Protein AF-A0A2N5IAR0-F1 (afdb_monomer_lite)

Sequence (77 aa):
MKTLEQIIAEFSNEELKKGFEEIVEWRKTGILKVDGVVREAHKQFTVGANVMYPIHAMDTPFLFEISKRHYAEKEQN

Radius of gyration: 12.76 Å; chains: 1; bounding box: 26×28×35 Å

Foldseek 3Di:
DDDLLRLLLPDDPVLLVQQQVQVVVCVVPVDGDPPHSLVVSVCCCCVVVVDDDDSNVSVVSSVVSNVVVVVVVVVVD

Secondary structure (DSSP, 8-state):
---HHHHHHTS-HHHHHHHHHHHHHHHHHS---TT-HHHHHHHHHHHHHT----GGGTHHHHHHHHHHHHHHHHTT-

pLDDT: mean 91.05, std 9.63, range [44.16, 97.19]

Structure (mmCIF, N/CA/C/O backbone):
data_AF-A0A2N5IAR0-F1
#
_entry.id   AF-A0A2N5IAR0-F1
#
loop_
_atom_site.group_PDB
_atom_site.id
_atom_site.type_symbol
_atom_site.label_atom_id
_atom_site.label_alt_id
_atom_site.label_comp_id
_atom_site.label_asym_id
_atom_site.label_entity_id
_atom_site.label_seq_id
_atom_site.pdbx_PDB_ins_code
_atom_site.Cartn_x
_atom_site.Cartn_y
_atom_site.Cartn_z
_atom_site.occupancy
_atom_site.B_iso_or_equiv
_atom_site.auth_seq_id
_atom_site.auth_comp_id
_atom_site.auth_asym_id
_atom_site.auth_atom_id
_atom_site.pdbx_PDB_model_num
ATOM 1 N N . MET A 1 1 ? 17.648 9.251 -6.448 1.00 77.81 1 MET A N 1
ATOM 2 C CA . MET A 1 1 ? 16.700 8.127 -6.587 1.00 77.81 1 MET A CA 1
ATOM 3 C C . MET A 1 1 ? 15.909 8.053 -5.297 1.00 77.81 1 MET A C 1
ATOM 5 O O . MET A 1 1 ? 16.549 8.029 -4.253 1.00 77.81 1 MET A O 1
ATOM 9 N N . LYS A 1 2 ? 14.574 8.121 -5.351 1.00 84.44 2 LYS A N 1
ATOM 10 C CA . LYS A 1 2 ? 13.751 8.002 -4.139 1.00 84.44 2 LYS A CA 1
ATOM 11 C C . LYS A 1 2 ? 13.684 6.536 -3.709 1.00 84.44 2 LYS A C 1
ATOM 13 O O . LYS A 1 2 ? 13.629 5.658 -4.571 1.00 84.44 2 LYS A O 1
ATOM 18 N N . THR A 1 3 ? 13.711 6.273 -2.406 1.00 91.44 3 THR A N 1
ATOM 19 C CA . THR A 1 3 ? 13.401 4.939 -1.874 1.00 91.44 3 THR A CA 1
ATOM 20 C C . THR A 1 3 ? 11.898 4.676 -1.964 1.00 91.44 3 THR A C 1
ATOM 22 O O . THR A 1 3 ? 11.106 5.600 -2.166 1.00 91.44 3 THR A O 1
ATOM 25 N N . LEU A 1 4 ? 11.489 3.417 -1.811 1.00 92.25 4 LEU A N 1
ATOM 26 C CA . LEU A 1 4 ? 10.075 3.049 -1.830 1.00 92.25 4 LEU A CA 1
ATOM 27 C C . LEU A 1 4 ? 9.301 3.724 -0.686 1.00 92.25 4 LEU A C 1
ATOM 29 O O . LEU A 1 4 ? 8.197 4.220 -0.887 1.00 92.25 4 LEU A O 1
ATOM 33 N N . GLU A 1 5 ? 9.916 3.825 0.489 1.00 92.88 5 GLU A N 1
ATOM 34 C CA . GLU A 1 5 ? 9.359 4.521 1.649 1.00 92.88 5 GLU A CA 1
ATOM 35 C C . GLU A 1 5 ? 9.190 6.017 1.377 1.00 92.88 5 GLU A C 1
ATOM 37 O O . GLU A 1 5 ? 8.187 6.594 1.780 1.00 92.88 5 GLU A O 1
ATOM 42 N N . GLN A 1 6 ? 10.130 6.649 0.665 1.00 94.19 6 GLN A N 1
ATOM 43 C CA . GLN A 1 6 ? 10.010 8.060 0.283 1.00 94.19 6 GLN A CA 1
ATOM 44 C C . GLN A 1 6 ? 8.865 8.287 -0.708 1.00 94.19 6 GLN A C 1
ATOM 46 O O . GLN A 1 6 ? 8.132 9.256 -0.562 1.00 94.19 6 GLN A O 1
ATOM 51 N N . ILE A 1 7 ? 8.684 7.386 -1.679 1.00 95.44 7 ILE A N 1
ATOM 52 C CA . ILE A 1 7 ? 7.568 7.450 -2.635 1.00 95.44 7 ILE A CA 1
ATOM 53 C C . ILE A 1 7 ? 6.229 7.328 -1.901 1.00 95.44 7 ILE A C 1
ATOM 55 O O . ILE A 1 7 ? 5.335 8.142 -2.094 1.00 95.44 7 ILE A O 1
ATOM 59 N N . ILE A 1 8 ? 6.093 6.337 -1.019 1.00 96.25 8 ILE A N 1
ATOM 60 C CA . ILE A 1 8 ? 4.839 6.094 -0.294 1.00 96.25 8 ILE A CA 1
ATOM 61 C C . ILE A 1 8 ? 4.561 7.201 0.732 1.00 96.25 8 ILE A C 1
ATOM 63 O O . ILE A 1 8 ? 3.407 7.578 0.928 1.00 96.25 8 ILE A O 1
ATOM 67 N N . ALA A 1 9 ? 5.597 7.772 1.352 1.00 95.75 9 ALA A N 1
ATOM 68 C CA . ALA A 1 9 ? 5.452 8.896 2.273 1.00 95.75 9 ALA A CA 1
ATOM 69 C C . ALA A 1 9 ? 4.920 10.173 1.598 1.00 95.75 9 ALA A C 1
ATOM 71 O O . ALA A 1 9 ? 4.384 11.034 2.292 1.00 95.75 9 ALA A O 1
ATOM 72 N N . GLU A 1 10 ? 5.031 10.301 0.274 1.00 95.88 10 GLU A N 1
ATOM 73 C CA . GLU A 1 10 ? 4.480 11.435 -0.480 1.00 95.88 10 GLU A CA 1
ATOM 74 C C . GLU A 1 10 ? 2.969 11.324 -0.715 1.00 95.88 10 GLU A C 1
ATOM 76 O O . GLU A 1 10 ? 2.333 12.325 -1.043 1.00 95.88 10 GLU A O 1
ATOM 81 N N . PHE A 1 11 ? 2.368 10.151 -0.493 1.00 96.69 11 PHE A N 1
ATOM 82 C CA . PHE A 1 11 ? 0.922 9.996 -0.586 1.00 96.69 11 PHE A CA 1
ATOM 83 C C . PHE A 1 11 ? 0.184 10.706 0.545 1.00 96.69 11 PHE A C 1
ATOM 85 O O . PHE A 1 11 ? 0.572 10.693 1.721 1.00 96.69 11 PHE A O 1
ATOM 92 N N . SER A 1 12 ? -0.951 11.292 0.190 1.00 96.38 12 SER A N 1
ATOM 93 C CA . SER A 1 12 ? -1.921 11.821 1.141 1.00 96.38 12 SER A CA 1
ATOM 94 C C . SER A 1 12 ? -2.530 10.707 2.000 1.00 96.38 12 SER A C 1
ATOM 96 O O . SER A 1 12 ? -2.518 9.527 1.643 1.00 96.38 12 SER A O 1
ATOM 98 N N . ASN A 1 13 ? -3.126 11.077 3.137 1.00 94.62 13 ASN A N 1
ATOM 99 C CA . ASN A 1 13 ? -3.856 10.119 3.976 1.00 94.62 13 ASN A CA 1
ATOM 100 C C . ASN A 1 13 ? -5.002 9.433 3.206 1.00 94.62 13 ASN A C 1
ATOM 102 O O . ASN A 1 13 ? -5.279 8.257 3.435 1.00 94.62 13 ASN A O 1
ATOM 106 N N . GLU A 1 14 ? -5.639 10.132 2.261 1.00 96.1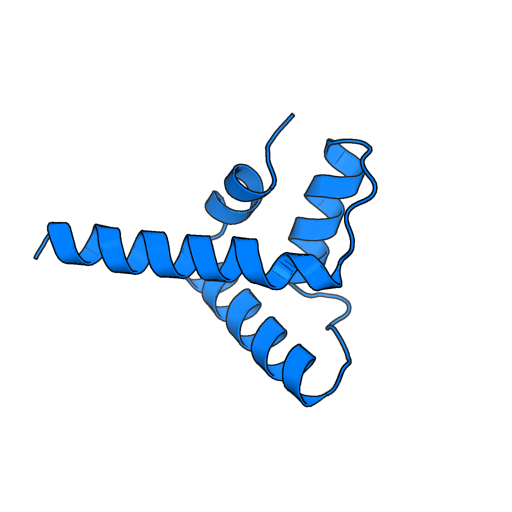9 14 GLU A N 1
ATOM 107 C CA . GLU A 1 14 ? -6.680 9.549 1.407 1.00 96.19 14 GLU A CA 1
ATOM 108 C C . GLU A 1 14 ? -6.124 8.505 0.434 1.00 96.19 14 GLU A C 1
ATOM 110 O O . GLU A 1 14 ? -6.733 7.453 0.241 1.00 96.19 14 GLU A O 1
ATOM 115 N N . GLU A 1 15 ? -4.968 8.766 -0.174 1.00 97.19 15 GLU A N 1
ATOM 116 C CA . GLU A 1 15 ? -4.298 7.811 -1.061 1.00 97.19 15 GLU A CA 1
ATOM 117 C C . GLU A 1 15 ? -3.786 6.593 -0.295 1.00 97.19 15 GLU A C 1
ATOM 119 O O . GLU A 1 15 ? -3.973 5.467 -0.755 1.00 97.19 15 GLU A O 1
ATOM 124 N N . LEU A 1 16 ? -3.227 6.787 0.903 1.00 96.88 16 LEU A N 1
ATOM 125 C CA . LEU A 1 16 ? -2.830 5.681 1.776 1.00 96.88 16 LEU A CA 1
ATOM 126 C C . LEU A 1 16 ? -4.031 4.834 2.204 1.00 96.88 16 LEU A C 1
ATOM 128 O O . LEU A 1 16 ? -3.940 3.606 2.205 1.00 96.88 16 LEU A O 1
ATOM 132 N N . LYS A 1 17 ? -5.176 5.460 2.500 1.00 96.31 17 LYS A N 1
ATOM 133 C CA . LYS A 1 17 ? -6.423 4.741 2.786 1.00 96.31 17 LYS A CA 1
ATOM 134 C C . LYS A 1 17 ? -6.887 3.920 1.580 1.00 96.31 17 LYS A C 1
ATOM 136 O O . LYS A 1 17 ? -7.199 2.743 1.738 1.00 96.31 17 LYS A O 1
ATOM 141 N N . LYS A 1 18 ? -6.877 4.501 0.376 1.00 96.75 18 LYS A N 1
ATOM 142 C CA . LYS A 1 18 ? -7.199 3.776 -0.868 1.00 96.75 18 LYS A CA 1
ATOM 143 C C . LYS A 1 18 ? -6.236 2.612 -1.109 1.00 96.75 18 LYS A C 1
ATOM 145 O O . LYS A 1 18 ? -6.679 1.527 -1.469 1.00 96.75 18 LYS A O 1
ATOM 150 N N . GLY A 1 19 ? -4.939 2.818 -0.875 1.00 96.38 19 GLY A N 1
ATOM 151 C CA . GLY A 1 19 ? -3.923 1.769 -0.963 1.00 96.38 19 GLY A CA 1
ATOM 152 C C . GLY A 1 19 ? -4.171 0.638 0.037 1.00 96.38 19 GLY A C 1
ATOM 153 O O . GLY A 1 19 ? -4.082 -0.531 -0.324 1.00 96.38 19 GLY A O 1
ATOM 154 N N . PHE A 1 20 ? -4.563 0.962 1.271 1.00 96.94 20 PHE A N 1
ATOM 155 C CA . PHE A 1 20 ? -4.952 -0.033 2.270 1.00 96.94 20 PHE A CA 1
ATOM 156 C C . PHE A 1 20 ? -6.175 -0.850 1.838 1.00 96.94 20 PHE A C 1
ATOM 158 O O . PHE A 1 20 ? -6.136 -2.078 1.885 1.00 96.94 20 PHE A O 1
ATOM 165 N N . GLU A 1 21 ? -7.242 -0.193 1.382 1.00 96.56 21 GLU A N 1
ATOM 166 C CA . GLU A 1 21 ? -8.453 -0.862 0.885 1.00 96.56 21 GLU A CA 1
ATOM 167 C C . GLU A 1 21 ? -8.141 -1.776 -0.311 1.00 96.56 21 GLU A C 1
ATOM 169 O O . GLU A 1 21 ? -8.616 -2.911 -0.374 1.00 96.56 21 GLU A O 1
ATOM 174 N N . GLU A 1 22 ? -7.280 -1.317 -1.222 1.00 96.06 22 GLU A N 1
ATOM 175 C CA . GLU A 1 22 ? -6.785 -2.106 -2.350 1.00 96.06 22 GLU A CA 1
ATOM 176 C C . GLU A 1 22 ? -5.999 -3.343 -1.888 1.00 96.06 22 GLU A C 1
ATOM 178 O O . GLU A 1 22 ? -6.234 -4.435 -2.403 1.00 96.06 22 GLU A O 1
ATOM 183 N N . ILE A 1 23 ? -5.111 -3.209 -0.896 1.00 96.00 23 ILE A N 1
ATOM 184 C CA . ILE A 1 23 ? -4.359 -4.336 -0.316 1.00 96.00 23 ILE A CA 1
ATOM 185 C C . ILE A 1 23 ? -5.304 -5.345 0.344 1.00 96.00 23 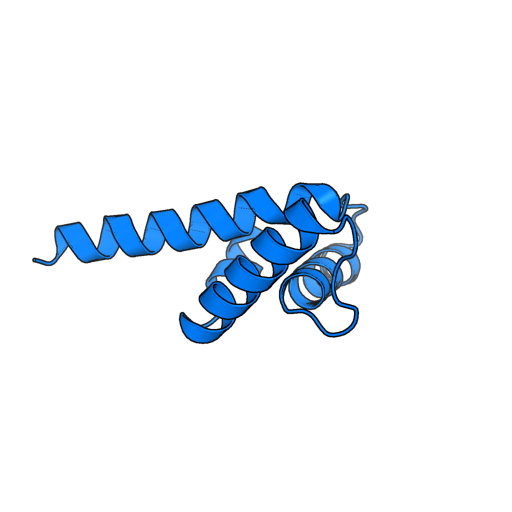ILE A C 1
ATOM 187 O O . ILE A 1 23 ? -5.117 -6.554 0.188 1.00 96.00 23 ILE A O 1
ATOM 191 N N . VAL A 1 24 ? -6.319 -4.878 1.077 1.00 96.06 24 VAL A N 1
ATOM 192 C CA . VAL A 1 24 ? -7.316 -5.748 1.722 1.00 96.06 24 VAL A CA 1
ATOM 193 C C . VAL A 1 24 ? -8.078 -6.557 0.674 1.00 96.06 24 VAL A C 1
ATOM 195 O O . VAL A 1 24 ? -8.172 -7.782 0.792 1.00 96.06 24 VAL A O 1
ATOM 198 N N . GLU A 1 25 ? -8.574 -5.902 -0.375 1.00 96.31 25 GLU A N 1
ATOM 199 C CA . GLU A 1 25 ? -9.306 -6.587 -1.441 1.00 96.31 25 GLU A CA 1
ATOM 200 C C . GLU A 1 25 ? -8.395 -7.525 -2.239 1.00 96.31 25 GLU A C 1
ATOM 202 O O . GLU A 1 25 ? -8.791 -8.643 -2.582 1.00 96.31 25 GLU A O 1
ATOM 207 N N . TRP A 1 26 ? -7.143 -7.129 -2.469 1.00 95.44 26 TRP A N 1
ATOM 208 C CA . TRP A 1 26 ? -6.160 -7.977 -3.125 1.00 95.44 26 TRP A CA 1
ATOM 209 C C . TRP A 1 26 ? -5.879 -9.249 -2.322 1.00 95.44 26 TRP A C 1
ATOM 211 O O . TRP A 1 26 ? -5.893 -10.344 -2.882 1.00 95.44 26 TRP A O 1
ATOM 221 N N . ARG A 1 27 ? -5.702 -9.147 -1.001 1.00 93.31 27 ARG A N 1
ATOM 222 C CA . ARG A 1 27 ? -5.506 -10.316 -0.124 1.00 93.31 27 ARG A CA 1
ATOM 223 C C . ARG A 1 27 ? -6.712 -11.252 -0.111 1.00 93.31 27 ARG A C 1
ATOM 225 O O . ARG A 1 27 ? -6.543 -12.455 0.068 1.00 93.31 27 ARG A O 1
ATOM 232 N N . LYS A 1 28 ? -7.916 -10.714 -0.306 1.00 95.44 28 LYS A N 1
ATOM 233 C CA . LYS A 1 28 ? -9.161 -11.486 -0.358 1.00 95.44 28 LYS A CA 1
ATOM 234 C C . LYS A 1 28 ? -9.364 -12.196 -1.697 1.00 95.44 28 LYS A C 1
ATOM 236 O O . LYS A 1 28 ? -9.840 -13.327 -1.717 1.00 95.44 28 LYS A O 1
ATOM 241 N N . THR A 1 29 ? -9.043 -11.533 -2.805 1.00 96.06 29 THR A N 1
ATOM 242 C CA . THR A 1 29 ? -9.399 -11.991 -4.162 1.00 96.06 29 THR A CA 1
ATOM 243 C C . THR A 1 29 ? -8.226 -12.549 -4.962 1.00 96.06 29 THR A C 1
ATOM 245 O O . THR A 1 29 ? -8.435 -13.221 -5.968 1.00 96.06 29 THR A O 1
ATOM 248 N N . GLY A 1 30 ? -6.991 -12.249 -4.561 1.00 93.94 30 GLY A N 1
ATOM 249 C CA . GLY A 1 30 ? -5.782 -12.503 -5.345 1.00 93.94 30 GLY A CA 1
ATOM 250 C C . GLY A 1 30 ? -5.594 -11.549 -6.532 1.00 93.94 30 GLY A C 1
ATOM 251 O O . GLY A 1 30 ? -4.574 -11.630 -7.217 1.00 93.94 30 GLY A O 1
ATOM 252 N N . ILE A 1 31 ? -6.523 -10.614 -6.767 1.00 93.38 31 ILE A N 1
ATOM 253 C CA . ILE A 1 31 ? -6.508 -9.704 -7.917 1.00 93.38 31 ILE A CA 1
ATOM 254 C C . ILE A 1 31 ? -6.165 -8.286 -7.458 1.00 93.38 31 ILE A C 1
ATOM 256 O O . ILE A 1 31 ? -6.916 -7.656 -6.720 1.00 93.38 31 ILE A O 1
ATOM 260 N N . LEU A 1 32 ? -5.033 -7.765 -7.937 1.00 92.81 32 LEU A N 1
ATOM 261 C CA . LEU A 1 32 ? -4.635 -6.380 -7.695 1.00 92.81 32 LEU A CA 1
ATOM 262 C C . LEU A 1 32 ? -5.218 -5.453 -8.764 1.00 92.81 32 LEU A C 1
ATOM 264 O O . LEU A 1 32 ? -4.993 -5.676 -9.962 1.00 92.81 32 LEU A O 1
ATOM 268 N N . LYS A 1 33 ? -5.892 -4.387 -8.322 1.00 92.44 33 LYS A N 1
ATOM 269 C CA . LYS A 1 33 ? -6.520 -3.372 -9.178 1.00 92.44 33 LYS A CA 1
ATOM 270 C C . LYS A 1 33 ? -5.520 -2.800 -10.189 1.00 92.44 33 LYS A C 1
ATOM 272 O O . LYS A 1 33 ? -4.369 -2.561 -9.848 1.00 92.44 33 LYS A O 1
ATOM 277 N N . VAL A 1 34 ? -5.940 -2.621 -11.445 1.00 88.19 34 VAL A N 1
ATOM 278 C CA . VAL A 1 34 ? -5.061 -2.162 -12.544 1.00 88.19 34 VAL A CA 1
ATOM 279 C C . VAL A 1 34 ? -4.696 -0.681 -12.399 1.00 88.19 34 VAL A C 1
ATOM 281 O O . VAL A 1 34 ? -3.525 -0.334 -12.504 1.00 88.19 34 VAL A O 1
ATOM 284 N N . ASP A 1 35 ? -5.673 0.157 -12.055 1.00 88.62 35 ASP A N 1
ATOM 285 C CA . ASP A 1 35 ? -5.487 1.592 -11.805 1.00 88.62 35 ASP A CA 1
ATOM 286 C C . ASP A 1 35 ? -5.541 1.865 -10.297 1.00 88.62 35 ASP A C 1
ATOM 288 O O . ASP A 1 35 ? -6.460 2.500 -9.767 1.00 88.62 35 ASP A O 1
ATOM 292 N N . GLY A 1 36 ? -4.607 1.233 -9.592 1.00 93.69 36 GLY A N 1
ATOM 293 C CA . GLY A 1 36 ? -4.499 1.241 -8.139 1.00 93.69 36 GLY A CA 1
ATOM 294 C C . GLY A 1 36 ? -3.305 2.043 -7.631 1.00 93.69 36 GLY A C 1
ATOM 295 O O . GLY A 1 36 ? -2.287 2.173 -8.315 1.00 93.69 36 GLY A O 1
ATOM 296 N N . VAL A 1 37 ? -3.412 2.548 -6.403 1.00 95.81 37 VAL A N 1
ATOM 297 C CA . VAL A 1 37 ? -2.351 3.332 -5.743 1.00 95.81 37 VAL A CA 1
ATOM 298 C C . VAL A 1 37 ? -1.114 2.456 -5.517 1.00 95.81 37 VAL A C 1
ATOM 300 O O . VAL A 1 37 ? 0.019 2.917 -5.654 1.00 95.81 37 VAL A O 1
ATOM 303 N N . VAL A 1 38 ? -1.318 1.161 -5.251 1.00 95.56 38 VAL A N 1
ATOM 304 C CA . VAL A 1 38 ? -0.228 0.191 -5.059 1.00 95.56 38 VAL A CA 1
ATOM 305 C C . VAL A 1 38 ? 0.589 0.015 -6.341 1.00 95.56 38 VAL A C 1
ATOM 307 O O . VAL A 1 38 ? 1.820 0.013 -6.297 1.00 95.56 38 VAL A O 1
ATOM 310 N N . ARG A 1 39 ? -0.077 -0.099 -7.499 1.00 94.75 39 ARG A N 1
ATOM 311 C CA . ARG A 1 39 ? 0.600 -0.205 -8.804 1.00 94.75 39 ARG A CA 1
ATOM 312 C C . ARG A 1 39 ? 1.306 1.078 -9.198 1.00 94.75 39 ARG A C 1
ATOM 314 O O . ARG A 1 39 ? 2.384 1.002 -9.779 1.00 94.75 39 ARG A O 1
ATOM 321 N N . GLU A 1 40 ? 0.725 2.226 -8.877 1.00 95.00 40 GLU A N 1
ATOM 322 C CA . GLU A 1 40 ? 1.354 3.512 -9.158 1.00 95.00 40 GLU A CA 1
ATOM 323 C C . GLU A 1 40 ? 2.664 3.666 -8.373 1.00 95.00 40 GLU A C 1
ATOM 325 O O . GLU A 1 40 ? 3.710 3.915 -8.972 1.00 95.00 40 GLU A O 1
ATOM 330 N N . ALA A 1 41 ? 2.657 3.385 -7.066 1.00 94.88 41 ALA A N 1
ATOM 331 C CA . ALA A 1 41 ? 3.881 3.378 -6.260 1.00 94.88 41 ALA A CA 1
ATOM 332 C C . ALA A 1 41 ? 4.918 2.372 -6.775 1.00 94.88 41 ALA A C 1
ATOM 334 O O . ALA A 1 41 ? 6.105 2.689 -6.884 1.00 94.88 41 ALA A O 1
ATOM 335 N N . HIS A 1 42 ? 4.468 1.161 -7.125 1.00 95.50 42 HIS A N 1
ATOM 336 C CA . HIS A 1 42 ? 5.329 0.117 -7.678 1.00 95.50 42 HIS A CA 1
ATOM 337 C C . HIS A 1 42 ? 6.003 0.585 -8.968 1.00 95.50 42 HIS A C 1
ATOM 339 O O . HIS A 1 42 ? 7.224 0.511 -9.080 1.00 95.50 42 HIS A O 1
ATOM 345 N N . LYS A 1 43 ? 5.228 1.150 -9.899 1.00 93.56 43 LYS A N 1
ATOM 346 C CA . LYS A 1 43 ? 5.716 1.683 -11.172 1.00 93.56 43 LYS A CA 1
ATOM 347 C C . LYS A 1 43 ? 6.712 2.818 -10.961 1.00 93.56 43 LYS A C 1
ATOM 349 O O . LYS A 1 43 ? 7.772 2.802 -11.587 1.00 93.56 43 LYS A O 1
ATOM 354 N N . GLN A 1 44 ? 6.408 3.776 -10.084 1.00 92.94 44 GLN A N 1
ATOM 355 C CA . GLN A 1 44 ? 7.322 4.876 -9.762 1.00 92.94 44 GLN A CA 1
ATOM 356 C C . GLN A 1 44 ? 8.658 4.355 -9.230 1.00 92.94 44 GLN A C 1
ATOM 358 O O . GLN A 1 44 ? 9.714 4.838 -9.643 1.00 92.94 44 GLN A O 1
ATOM 363 N N . PHE A 1 45 ? 8.627 3.329 -8.377 1.00 93.69 45 PHE A N 1
ATOM 364 C CA . PHE A 1 45 ? 9.838 2.726 -7.840 1.00 93.69 45 PHE A CA 1
ATOM 365 C C . PHE A 1 45 ? 10.607 1.928 -8.899 1.00 93.69 45 PHE A C 1
ATOM 367 O O . PHE A 1 45 ? 11.786 2.192 -9.116 1.00 93.69 45 PHE A O 1
ATOM 374 N N . THR A 1 46 ? 9.971 1.002 -9.619 1.00 91.62 46 THR A N 1
ATOM 375 C CA . THR A 1 46 ? 10.679 0.137 -10.57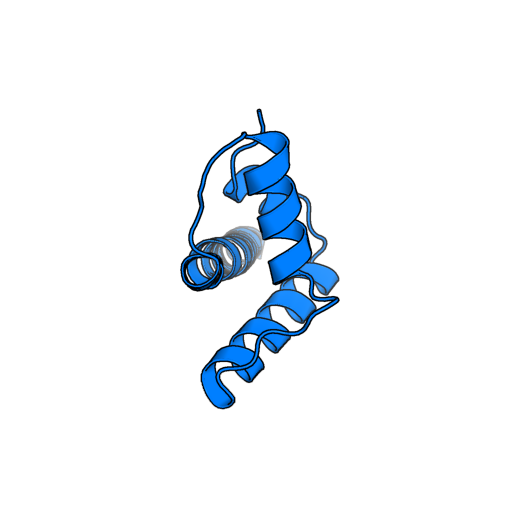9 1.00 91.62 46 THR A CA 1
ATOM 376 C C . THR A 1 46 ? 11.206 0.903 -11.786 1.00 91.62 46 THR A C 1
ATOM 378 O O . THR A 1 46 ? 12.319 0.640 -12.236 1.00 91.62 46 THR A O 1
ATOM 381 N N . VAL A 1 47 ? 10.438 1.869 -12.303 1.00 87.44 47 VAL A N 1
ATOM 382 C CA . VAL A 1 47 ? 10.858 2.696 -13.446 1.00 87.44 47 VAL A CA 1
ATOM 383 C C . VAL A 1 47 ? 11.869 3.748 -12.997 1.00 87.44 47 VAL A C 1
ATOM 385 O O . VAL A 1 47 ? 12.879 3.948 -13.665 1.00 87.44 47 VAL A O 1
ATOM 388 N N . GLY A 1 48 ? 11.634 4.399 -11.854 1.00 80.12 48 GLY A N 1
ATOM 389 C CA . GLY A 1 48 ? 12.502 5.464 -11.352 1.00 80.12 48 GLY A CA 1
ATOM 390 C C . GLY A 1 48 ? 13.844 4.973 -10.805 1.00 80.12 48 GLY A C 1
ATOM 391 O O . GLY A 1 48 ? 14.843 5.682 -10.924 1.00 80.12 48 GLY A O 1
ATOM 392 N N . ALA A 1 49 ? 13.885 3.776 -10.214 1.00 80.81 49 ALA A N 1
ATOM 393 C CA . ALA A 1 49 ? 15.100 3.180 -9.657 1.00 80.81 49 ALA A CA 1
ATOM 394 C C . ALA A 1 49 ? 15.762 2.145 -10.582 1.00 80.81 49 ALA A C 1
ATOM 396 O O . ALA A 1 49 ? 16.867 1.698 -10.288 1.00 80.81 49 ALA A O 1
ATOM 397 N N . ASN A 1 50 ? 15.119 1.778 -11.698 1.00 85.00 50 ASN A N 1
ATOM 398 C CA . ASN A 1 50 ? 15.566 0.709 -12.597 1.00 85.00 50 ASN A CA 1
ATOM 399 C C . ASN A 1 50 ? 15.850 -0.610 -11.849 1.00 85.00 50 ASN A C 1
ATOM 401 O O . ASN A 1 50 ? 16.870 -1.268 -12.059 1.00 85.00 50 ASN A O 1
ATOM 405 N N . VAL A 1 51 ? 14.946 -0.975 -10.935 1.00 88.00 51 VAL A N 1
ATOM 406 C CA . VAL A 1 51 ? 15.040 -2.188 -10.111 1.00 88.00 51 VAL A CA 1
ATOM 407 C C . VAL A 1 51 ? 13.850 -3.103 -10.353 1.00 88.00 51 VAL A C 1
ATOM 409 O O . VAL A 1 51 ? 12.723 -2.652 -10.563 1.00 88.00 51 VAL A O 1
ATOM 412 N N . MET A 1 52 ? 14.089 -4.410 -10.262 1.00 89.38 52 MET A N 1
ATOM 413 C CA . MET A 1 52 ? 13.014 -5.391 -10.183 1.00 89.38 52 MET A CA 1
ATOM 414 C C . MET A 1 52 ? 12.560 -5.502 -8.727 1.00 89.38 52 MET A C 1
ATOM 41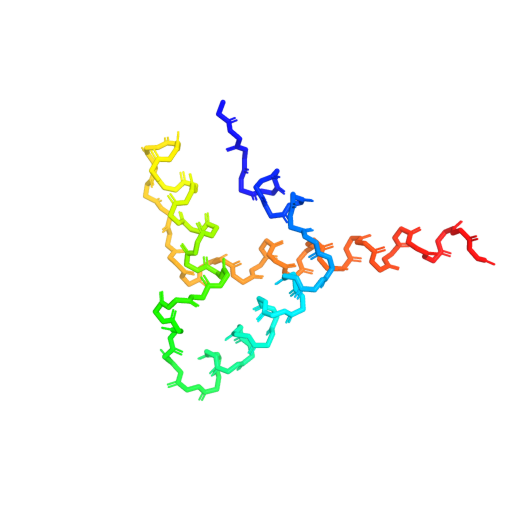6 O O . MET A 1 52 ? 13.291 -6.015 -7.884 1.00 89.38 52 MET A O 1
ATOM 420 N N . TYR A 1 53 ? 11.347 -5.035 -8.441 1.00 91.06 53 TYR A N 1
ATOM 421 C CA . TYR A 1 53 ? 10.713 -5.205 -7.137 1.00 91.06 53 TYR A CA 1
ATOM 422 C C . TYR A 1 53 ? 9.458 -6.074 -7.282 1.00 91.06 53 TYR A C 1
ATOM 424 O O . TYR A 1 53 ? 8.635 -5.787 -8.156 1.00 91.06 53 TYR A O 1
ATOM 432 N N . PRO A 1 54 ? 9.271 -7.138 -6.484 1.00 93.00 54 PRO A N 1
ATOM 433 C CA . PRO A 1 54 ? 8.075 -7.963 -6.575 1.00 93.00 54 PRO A CA 1
ATOM 434 C C . PRO A 1 54 ? 6.838 -7.203 -6.095 1.00 93.00 54 PRO A C 1
ATOM 436 O O . PRO A 1 54 ? 6.794 -6.722 -4.967 1.00 93.00 54 PRO A O 1
ATOM 439 N N . ILE A 1 55 ? 5.793 -7.139 -6.923 1.00 92.56 55 ILE A N 1
ATOM 440 C CA . ILE A 1 55 ? 4.593 -6.363 -6.584 1.00 92.56 55 ILE A CA 1
ATOM 441 C C . ILE A 1 55 ? 3.890 -6.864 -5.311 1.00 92.56 55 ILE A C 1
ATOM 443 O O . ILE A 1 55 ? 3.317 -6.072 -4.575 1.00 92.56 55 ILE A O 1
ATOM 447 N N . HIS A 1 56 ? 3.979 -8.165 -5.010 1.00 90.50 56 HIS A N 1
ATOM 448 C CA . HIS A 1 56 ? 3.404 -8.765 -3.798 1.00 90.50 56 HIS A CA 1
ATOM 449 C C . HIS A 1 56 ? 4.067 -8.301 -2.498 1.00 90.50 56 HIS A C 1
ATOM 451 O O . 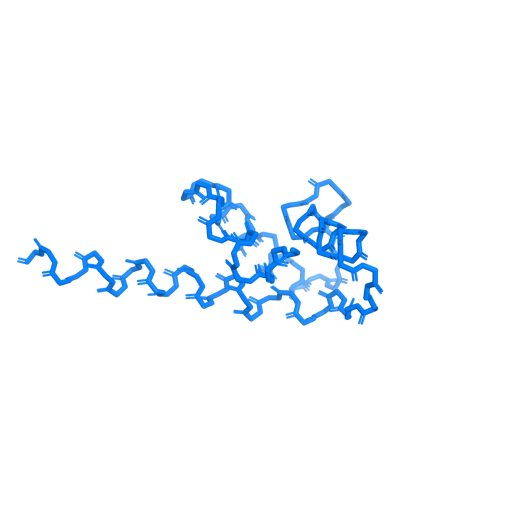HIS A 1 56 ? 3.474 -8.480 -1.444 1.00 90.50 56 HIS A O 1
ATOM 457 N N . ALA A 1 57 ? 5.257 -7.697 -2.564 1.00 94.00 57 ALA A N 1
ATOM 458 C CA . ALA A 1 57 ? 5.946 -7.139 -1.403 1.00 94.00 57 ALA A CA 1
ATOM 459 C C . ALA A 1 57 ? 5.567 -5.669 -1.127 1.00 94.00 57 ALA A C 1
ATOM 461 O O . ALA A 1 57 ? 6.043 -5.079 -0.161 1.00 94.00 57 ALA A O 1
ATOM 462 N N . MET A 1 58 ? 4.714 -5.061 -1.964 1.00 94.62 58 MET A N 1
ATOM 463 C CA . MET A 1 58 ? 4.313 -3.654 -1.831 1.00 94.62 58 MET A CA 1
ATOM 464 C C . MET A 1 58 ? 3.420 -3.378 -0.620 1.00 94.62 58 MET A C 1
ATOM 466 O O . MET A 1 58 ? 3.309 -2.233 -0.194 1.00 94.62 58 MET A O 1
ATOM 470 N N . ASP A 1 59 ? 2.772 -4.394 -0.062 1.00 93.88 59 ASP A N 1
ATOM 471 C CA . ASP A 1 59 ? 1.866 -4.225 1.069 1.00 93.88 59 ASP A CA 1
ATOM 472 C C . ASP A 1 59 ? 2.583 -3.726 2.332 1.00 93.88 59 ASP A C 1
ATOM 474 O O . ASP A 1 59 ? 2.090 -2.839 3.027 1.00 93.88 59 ASP A O 1
ATOM 478 N N . THR A 1 60 ? 3.775 -4.250 2.604 1.00 94.81 60 THR A N 1
ATOM 479 C CA . THR A 1 60 ? 4.525 -3.987 3.833 1.00 94.81 60 THR A CA 1
ATOM 480 C C . THR A 1 60 ? 4.937 -2.513 3.949 1.00 94.81 60 THR A C 1
ATOM 482 O O . THR A 1 60 ? 4.636 -1.907 4.979 1.00 94.81 60 THR A O 1
ATOM 485 N N . PRO A 1 61 ? 5.530 -1.877 2.919 1.00 95.19 61 PRO A N 1
ATOM 486 C CA . PRO A 1 61 ? 5.835 -0.445 2.940 1.00 95.19 61 PRO A CA 1
ATOM 487 C C . PRO A 1 61 ? 4.611 0.464 3.136 1.00 95.19 61 PRO A C 1
ATOM 489 O O . PRO A 1 61 ? 4.689 1.442 3.879 1.00 95.19 61 PRO A O 1
ATOM 492 N N . PHE A 1 62 ? 3.463 0.128 2.534 1.00 96.19 62 PHE A N 1
ATOM 493 C CA . PHE A 1 62 ? 2.211 0.867 2.752 1.00 96.19 62 PHE A CA 1
ATOM 494 C C . PHE A 1 62 ? 1.734 0.755 4.202 1.00 96.19 62 PHE A C 1
ATOM 496 O O . PHE A 1 62 ? 1.435 1.764 4.842 1.00 96.19 62 PHE A O 1
ATOM 503 N N . LEU A 1 63 ? 1.682 -0.469 4.736 1.00 95.06 63 LEU A N 1
ATOM 504 C CA . LEU A 1 63 ? 1.249 -0.720 6.112 1.00 95.06 63 LEU A CA 1
ATOM 505 C C . LEU A 1 63 ? 2.183 -0.064 7.131 1.00 95.06 63 LEU A C 1
ATOM 507 O O . LEU A 1 63 ? 1.717 0.434 8.159 1.00 95.06 63 LEU A O 1
ATOM 511 N N . PHE A 1 64 ? 3.483 -0.024 6.839 1.00 96.06 64 PHE A N 1
ATOM 512 C CA . PHE A 1 64 ? 4.456 0.674 7.665 1.00 96.06 64 PHE A CA 1
ATOM 513 C C . PHE A 1 64 ? 4.204 2.184 7.681 1.00 96.06 64 PHE A C 1
ATOM 515 O O . PHE A 1 64 ? 4.126 2.754 8.765 1.00 96.06 64 PHE A O 1
ATOM 522 N N . GLU A 1 65 ? 4.011 2.827 6.525 1.00 96.88 65 GLU A N 1
ATOM 523 C CA . GLU A 1 65 ? 3.743 4.272 6.465 1.00 96.88 65 GLU A CA 1
ATOM 524 C C . GLU A 1 65 ? 2.472 4.654 7.233 1.00 96.88 65 GLU A C 1
ATOM 526 O O . GLU A 1 65 ? 2.487 5.590 8.033 1.00 96.88 65 GLU A O 1
ATOM 531 N N . ILE A 1 66 ? 1.389 3.895 7.044 1.00 95.62 66 ILE A N 1
ATOM 532 C CA . ILE A 1 66 ? 0.122 4.100 7.761 1.00 95.62 66 ILE A CA 1
ATOM 533 C C . ILE A 1 66 ? 0.344 3.986 9.273 1.00 95.62 66 ILE A C 1
ATOM 535 O O . ILE A 1 66 ? -0.080 4.853 10.039 1.00 95.62 66 ILE A O 1
ATOM 539 N N . SER A 1 67 ? 1.048 2.937 9.704 1.00 95.00 67 SER A N 1
ATOM 540 C CA . SER A 1 67 ? 1.336 2.699 11.121 1.00 95.00 67 SER A CA 1
ATOM 541 C C . SER A 1 67 ? 2.224 3.794 11.713 1.00 95.00 67 SER A C 1
ATOM 543 O O . SER A 1 67 ? 1.978 4.252 12.828 1.00 95.00 67 SER A O 1
ATOM 545 N N . LYS A 1 68 ? 3.228 4.250 10.956 1.00 94.94 68 LYS A N 1
ATOM 546 C CA . LYS A 1 68 ? 4.147 5.328 11.333 1.00 94.94 68 LYS A CA 1
ATOM 547 C C . LYS A 1 68 ? 3.394 6.636 11.573 1.00 94.94 68 LYS A C 1
ATOM 549 O O . LYS A 1 68 ? 3.623 7.273 12.597 1.00 94.94 68 LYS A O 1
ATOM 554 N N . ARG A 1 69 ? 2.477 7.017 10.672 1.00 93.94 69 ARG A N 1
ATOM 555 C CA . ARG A 1 69 ? 1.643 8.224 10.833 1.00 93.94 69 ARG A CA 1
ATOM 556 C C . ARG A 1 69 ? 0.748 8.127 12.061 1.00 93.94 69 ARG A C 1
ATOM 558 O O . ARG A 1 69 ? 0.768 9.028 12.890 1.00 93.94 69 ARG A O 1
ATOM 565 N N . HIS A 1 70 ? 0.059 6.999 12.231 1.00 91.44 70 HIS A N 1
ATOM 566 C CA . HIS A 1 70 ? -0.803 6.768 13.396 1.00 91.44 70 HIS A CA 1
ATOM 567 C C . HIS A 1 70 ? -0.040 6.828 14.724 1.00 91.44 70 HIS A C 1
ATOM 569 O O . HIS A 1 70 ? -0.555 7.327 15.721 1.00 91.44 70 HIS A O 1
ATOM 575 N N . TYR A 1 71 ? 1.191 6.312 14.761 1.00 91.06 71 TYR A N 1
ATOM 576 C CA . TYR A 1 71 ? 2.028 6.389 15.956 1.00 91.06 71 TYR A CA 1
ATOM 577 C C . TYR A 1 71 ? 2.509 7.825 16.224 1.00 91.06 71 TYR A C 1
ATOM 579 O O . TYR A 1 71 ? 2.430 8.283 17.358 1.00 91.06 71 TYR A O 1
ATOM 587 N N . ALA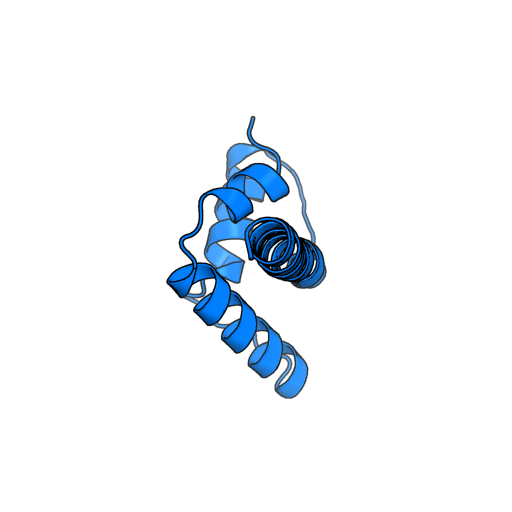 A 1 72 ? 2.932 8.559 15.191 1.00 88.25 72 ALA A N 1
ATOM 588 C CA . ALA A 1 72 ? 3.377 9.948 15.322 1.00 88.25 72 ALA A CA 1
ATOM 589 C C . ALA A 1 72 ? 2.246 10.913 15.735 1.00 88.25 72 ALA A C 1
ATOM 591 O O . ALA A 1 72 ? 2.478 11.832 16.516 1.00 88.25 72 ALA A O 1
ATOM 592 N N . GLU A 1 73 ? 1.013 10.694 15.264 1.00 79.56 73 GLU A N 1
ATOM 593 C CA . GLU A 1 73 ? -0.172 11.468 15.676 1.00 79.56 73 GLU A CA 1
ATOM 594 C C . GLU A 1 73 ? -0.501 11.289 17.168 1.00 79.56 73 GLU A C 1
ATOM 596 O O . GLU A 1 73 ? -1.006 12.207 17.816 1.00 79.56 73 GLU A O 1
ATOM 601 N N . LYS A 1 74 ? -0.195 10.119 17.742 1.00 61.97 74 LYS A N 1
ATOM 602 C CA . LYS A 1 74 ? -0.405 9.844 19.170 1.00 61.97 74 LYS A CA 1
ATOM 603 C C . LYS A 1 74 ? 0.592 10.541 20.088 1.00 61.97 74 LYS A C 1
ATOM 605 O O . LYS A 1 74 ? 0.285 10.689 21.261 1.00 61.97 74 LYS A O 1
ATOM 610 N N . GLU A 1 75 ? 1.751 10.966 19.590 1.00 59.16 75 GLU A N 1
ATOM 611 C CA . GLU A 1 75 ? 2.717 11.734 20.389 1.00 59.16 75 GLU A CA 1
ATOM 612 C C . GLU A 1 75 ? 2.345 13.226 20.500 1.00 59.16 75 GLU A C 1
ATOM 614 O O . GLU A 1 75 ? 2.989 13.962 21.245 1.00 59.16 75 GLU A O 1
ATOM 619 N N . GLN A 1 76 ? 1.311 13.684 19.780 1.00 53.03 76 GLN A N 1
ATOM 620 C CA . GLN A 1 76 ? 0.861 15.085 19.767 1.00 53.03 76 GLN A CA 1
ATOM 621 C C . GLN A 1 76 ? -0.437 15.347 20.558 1.00 53.03 76 GLN A C 1
ATOM 623 O O . GLN A 1 76 ? -0.853 16.503 20.641 1.00 53.03 76 GLN A O 1
ATOM 628 N N . ASN A 1 77 ? -1.060 14.312 21.137 1.00 44.16 77 ASN A N 1
ATOM 629 C CA . ASN A 1 77 ? -2.271 14.394 21.971 1.00 44.16 77 ASN A CA 1
ATOM 630 C C . ASN A 1 77 ? -1.997 13.908 23.397 1.00 44.16 77 ASN A C 1
ATOM 632 O O . ASN A 1 77 ? -2.705 14.383 24.313 1.00 44.16 77 ASN A O 1
#